Protein AF-0000000084541642 (afdb_homodimer)

pLDDT: mean 77.94, std 23.08, range [24.42, 98.25]

Nearest PDB structures (foldseek):
  2pbe-assembly1_A  TM=6.401E-01  e=8.983E-01  Bacillus subtilis
  6bxj-assembly1_A  TM=5.325E-01  e=8.420E-01  Homo sapiens
  3u6h-assembly1_A  TM=6.469E-01  e=1.609E+00  Homo sapiens
  3b59-assembly1_F  TM=4.258E-01  e=3.982E+00  Novosphingobium aromaticivorans DSM 12444
  6p29-assembly1_B  TM=3.168E-01  e=4.533E+00  Pseudoalteromonas luteoviolacea

Structure (mmCIF, N/CA/C/O backbone):
data_AF-0000000084541642-model_v1
#
loop_
_entity.id
_entity.type
_entity.pdbx_description
1 polymer 'Uncharacterized protein'
#
loop_
_atom_site.group_PDB
_atom_site.id
_atom_site.type_symbol
_atom_site.label_atom_id
_atom_site.label_alt_id
_atom_site.label_comp_id
_atom_site.label_asym_id
_atom_site.label_entity_id
_atom_site.label_seq_id
_atom_site.pdbx_PDB_ins_code
_atom_site.Cartn_x
_atom_site.Cartn_y
_atom_site.Cartn_z
_atom_site.occupancy
_atom_site.B_iso_or_equiv
_atom_site.auth_seq_id
_atom_site.auth_comp_id
_atom_site.auth_asym_id
_atom_site.auth_atom_id
_atom_site.pdbx_PDB_model_num
ATOM 1 N N . MET A 1 1 ? -23.188 12.516 6.199 1 29.16 1 MET A N 1
ATOM 2 C CA . MET A 1 1 ? -22.969 11.484 5.191 1 29.16 1 MET A CA 1
ATOM 3 C C . MET A 1 1 ? -21.797 10.594 5.574 1 29.16 1 MET A C 1
ATOM 5 O O . MET A 1 1 ? -20.797 11.07 6.098 1 29.16 1 MET A O 1
ATOM 9 N N . ASP A 1 2 ? -21.984 9.461 6.07 1 39.03 2 ASP A N 1
ATOM 10 C CA . ASP A 1 2 ? -20.875 8.57 6.398 1 39.03 2 ASP A CA 1
ATOM 11 C C . ASP A 1 2 ? -19.859 8.523 5.262 1 39.03 2 ASP A C 1
ATOM 13 O O . ASP A 1 2 ? -20.016 7.773 4.301 1 39.03 2 ASP A O 1
ATOM 17 N N . ALA A 1 3 ? -19.594 9.609 4.672 1 43.47 3 ALA A N 1
ATOM 18 C CA . ALA A 1 3 ? -18.953 10.016 3.424 1 43.47 3 ALA A CA 1
ATOM 19 C C . ALA A 1 3 ? -17.875 9.023 3.012 1 43.47 3 ALA A C 1
ATOM 21 O O . ALA A 1 3 ? -17.781 8.648 1.841 1 43.47 3 ALA A O 1
ATOM 22 N N . PHE A 1 4 ? -16.688 9.094 3.676 1 48.81 4 PHE A N 1
ATOM 23 C CA . PHE A 1 4 ? -15.43 8.688 3.086 1 48.81 4 PHE A CA 1
ATOM 24 C C . PHE A 1 4 ? -15.305 7.168 3.066 1 48.81 4 PHE A C 1
ATOM 26 O O . PHE A 1 4 ? -14.805 6.566 4.02 1 48.81 4 PHE A O 1
ATOM 33 N N . GLN A 1 5 ? -16.422 6.504 2.85 1 55.22 5 GLN A N 1
ATOM 34 C CA . GLN A 1 5 ? -16.266 5.055 2.834 1 55.22 5 GLN A CA 1
ATOM 35 C C . GLN A 1 5 ? -15.086 4.633 1.969 1 55.22 5 GLN A C 1
ATOM 37 O O . GLN A 1 5 ? -15.031 4.957 0.78 1 55.22 5 GLN A O 1
ATOM 42 N N . LEU A 1 6 ? -13.992 4.637 2.486 1 66.5 6 LEU A N 1
ATOM 43 C CA . LEU A 1 6 ? -12.781 4.172 1.819 1 66.5 6 LEU A CA 1
ATOM 44 C C . LEU A 1 6 ? -12.977 2.775 1.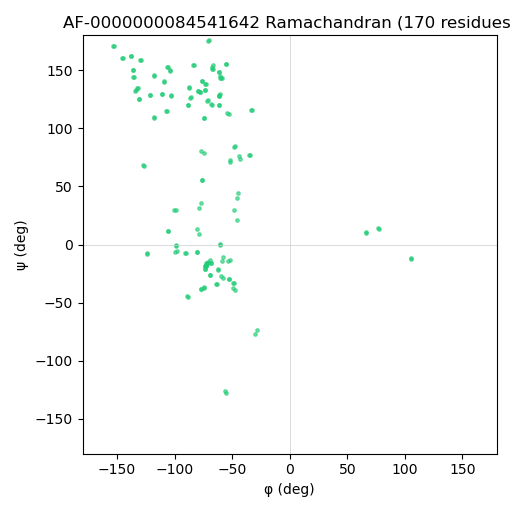24 1 66.5 6 LEU A C 1
ATOM 46 O O . LEU A 1 6 ? -12.773 1.776 1.934 1 66.5 6 LEU A O 1
ATOM 50 N N . THR A 1 7 ? -13.812 2.781 0.156 1 75.88 7 THR A N 1
ATOM 51 C CA . THR A 1 7 ? -14.125 1.524 -0.511 1 75.88 7 THR A CA 1
ATOM 52 C C . THR A 1 7 ? -12.867 0.878 -1.076 1 75.88 7 THR A C 1
ATOM 54 O O . THR A 1 7 ? -12.094 1.527 -1.783 1 75.88 7 THR A O 1
ATOM 57 N N . PRO A 1 8 ? -12.766 -0.414 -0.689 1 83.75 8 PRO A N 1
ATOM 58 C CA . PRO A 1 8 ? -11.648 -1.16 -1.266 1 83.75 8 PRO A CA 1
ATOM 59 C C . PRO A 1 8 ? -11.789 -1.365 -2.773 1 83.75 8 PRO A C 1
ATOM 61 O O . PRO A 1 8 ? -12.906 -1.334 -3.303 1 83.75 8 PRO A O 1
ATOM 64 N N . PRO A 1 9 ? -10.711 -1.469 -3.461 1 86.5 9 PRO A N 1
ATOM 65 C CA . PRO A 1 9 ? -10.805 -1.851 -4.871 1 86.5 9 PRO A CA 1
ATOM 66 C C . PRO A 1 9 ? -11.547 -3.166 -5.078 1 86.5 9 PRO A C 1
ATOM 68 O O . PRO A 1 9 ? -11.531 -4.035 -4.203 1 86.5 9 PRO A O 1
ATOM 71 N N . ASN A 1 10 ? -12.078 -3.328 -6.18 1 84.56 10 ASN A N 1
ATOM 72 C CA . ASN A 1 10 ? -12.898 -4.492 -6.484 1 84.56 10 ASN A CA 1
ATOM 73 C C . ASN A 1 10 ? -12.094 -5.785 -6.414 1 84.56 10 ASN A C 1
ATOM 75 O O . ASN A 1 10 ? -12.617 -6.82 -5.988 1 84.56 10 ASN A O 1
ATOM 79 N N . TRP A 1 11 ? -10.82 -5.824 -6.77 1 86.81 11 TRP A N 1
ATOM 80 C CA . TRP A 1 11 ? -10.008 -7.035 -6.852 1 86.81 11 TRP A CA 1
ATOM 81 C C . TRP A 1 11 ? -9.758 -7.617 -5.465 1 86.81 11 TRP A C 1
ATOM 83 O O . TRP A 1 11 ? -9.32 -8.766 -5.336 1 86.81 11 TRP A O 1
ATOM 93 N N . THR A 1 12 ? -10 -6.797 -4.395 1 91.44 12 THR A N 1
ATOM 94 C CA . THR A 1 12 ? -9.727 -7.281 -3.045 1 91.44 12 THR A CA 1
ATOM 95 C C . THR A 1 12 ? -10.781 -8.297 -2.613 1 91.44 12 THR A C 1
ATOM 97 O O . THR A 1 12 ? -10.555 -9.094 -1.702 1 91.44 12 THR A O 1
ATOM 100 N N . SER A 1 13 ? -11.898 -8.242 -3.254 1 89.25 13 SER A N 1
ATOM 101 C CA . SER A 1 13 ? -13 -9.109 -2.846 1 89.25 13 SER A CA 1
ATOM 102 C C . SER A 1 13 ? -12.695 -10.57 -3.158 1 89.25 13 SER A C 1
ATOM 104 O O . SER A 1 13 ? -13.188 -11.477 -2.477 1 89.25 13 SER A O 1
ATOM 106 N N . ASP A 1 14 ? -11.883 -10.812 -4.117 1 89.06 14 ASP A N 1
ATOM 107 C CA . ASP A 1 14 ? -11.578 -12.18 -4.535 1 89.06 14 ASP A CA 1
ATOM 108 C C . ASP A 1 14 ? -10.188 -12.594 -4.07 1 89.06 14 ASP A C 1
ATOM 110 O O . ASP A 1 14 ? -9.664 -13.633 -4.496 1 89.06 14 ASP A O 1
ATOM 114 N N . ALA A 1 15 ? -9.625 -11.828 -3.232 1 95.81 15 ALA A N 1
ATOM 115 C CA . ALA A 1 15 ? -8.242 -12.094 -2.836 1 95.81 15 ALA A CA 1
ATOM 116 C C . ALA A 1 15 ? -8.164 -13.258 -1.852 1 95.81 15 ALA A C 1
ATOM 118 O O . ALA A 1 15 ? -9.023 -13.398 -0.979 1 95.81 15 ALA A O 1
ATOM 119 N N . VAL A 1 16 ? -7.129 -1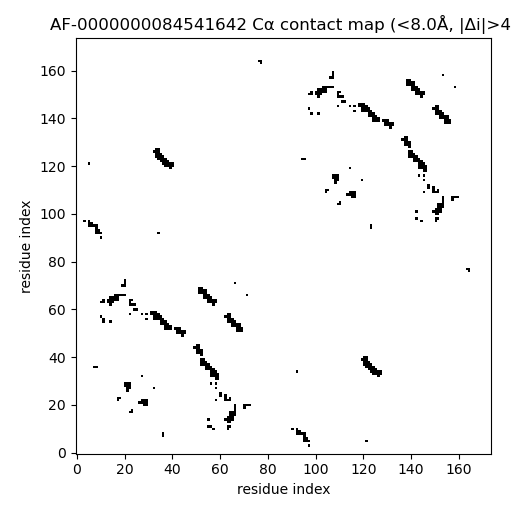4.055 -2.049 1 97.12 16 VAL A N 1
ATOM 120 C CA . VAL A 1 16 ? -6.953 -15.219 -1.188 1 97.12 16 VAL A CA 1
ATOM 121 C C . VAL A 1 16 ? -5.844 -14.945 -0.174 1 97.12 16 VAL A C 1
ATOM 123 O O . VAL A 1 16 ? -4.902 -14.195 -0.458 1 97.12 16 VAL A O 1
ATOM 126 N N . HIS A 1 17 ? -5.957 -15.555 1.004 1 96.5 17 HIS A N 1
ATOM 127 C CA . HIS A 1 17 ? -4.926 -15.43 2.027 1 96.5 17 HIS A CA 1
ATOM 128 C C . HIS A 1 17 ? -3.666 -16.188 1.635 1 96.5 17 HIS A C 1
ATOM 130 O O . HIS A 1 17 ? -3.717 -17.406 1.398 1 96.5 17 HIS A O 1
ATOM 136 N N . ALA A 1 18 ? -2.523 -15.523 1.594 1 97.38 18 ALA A N 1
ATOM 137 C CA . ALA A 1 18 ? -1.239 -16.141 1.271 1 97.38 18 ALA A CA 1
ATOM 138 C C . ALA A 1 18 ? -0.569 -16.703 2.523 1 97.38 18 ALA A C 1
ATOM 140 O O . ALA A 1 18 ? -0.488 -16.016 3.549 1 97.38 18 ALA A O 1
ATOM 141 N N . PHE A 1 19 ? -0.045 -17.906 2.439 1 93.25 19 PHE A N 1
ATOM 142 C CA . PHE A 1 19 ? 0.661 -18.516 3.553 1 93.25 19 PHE A CA 1
ATOM 143 C C . PHE A 1 19 ? 2.062 -17.938 3.699 1 93.25 19 PHE A C 1
ATOM 145 O O . PHE A 1 19 ? 2.559 -17.781 4.816 1 93.25 19 PHE A O 1
ATOM 152 N N . GLU A 1 20 ? 2.656 -17.703 2.568 1 94.69 20 GLU A N 1
ATOM 153 C CA . GLU A 1 20 ? 3.91 -16.953 2.498 1 94.69 20 GLU A CA 1
ATOM 154 C C . GLU A 1 20 ? 3.686 -15.547 1.962 1 94.69 20 GLU A C 1
ATOM 156 O O . GLU A 1 20 ? 2.73 -15.305 1.222 1 94.69 20 GLU A O 1
ATOM 161 N N . PHE A 1 21 ? 4.551 -14.688 2.377 1 95.25 21 PHE A N 1
ATOM 162 C CA . PHE A 1 21 ? 4.367 -13.297 1.992 1 95.25 21 PHE A CA 1
ATOM 163 C C . PHE A 1 21 ? 4.777 -13.07 0.542 1 95.25 21 PHE A C 1
ATOM 165 O O . PHE A 1 21 ? 5.699 -12.305 0.264 1 95.25 21 PHE A O 1
ATOM 172 N N . CYS A 1 22 ? 4.258 -13.742 -0.293 1 97.31 22 CYS A N 1
ATOM 173 C CA . CYS A 1 22 ? 4.426 -13.664 -1.739 1 97.31 22 CYS A CA 1
ATOM 174 C C . CYS A 1 22 ? 3.189 -14.18 -2.463 1 97.31 22 CYS A C 1
ATOM 176 O O . CYS A 1 22 ? 2.275 -14.719 -1.833 1 97.31 22 CYS A O 1
ATOM 178 N N . CYS A 1 23 ? 3.131 -13.992 -3.793 1 98 23 CYS A N 1
ATOM 179 C CA . CYS A 1 23 ? 2 -14.469 -4.582 1 98 23 CYS A CA 1
ATOM 180 C C . CYS A 1 23 ? 1.874 -15.984 -4.496 1 98 23 CYS A C 1
ATOM 182 O O . CYS A 1 23 ? 2.822 -16.703 -4.805 1 98 23 CYS A O 1
ATOM 184 N N . PRO A 1 24 ? 0.734 -16.469 -4.164 1 97.69 24 PRO A N 1
ATOM 185 C CA . PRO A 1 24 ? 0.572 -17.922 -4.012 1 97.69 24 PRO A CA 1
ATOM 186 C C . PRO A 1 24 ? 0.543 -18.656 -5.352 1 97.69 24 PRO A C 1
ATOM 188 O O . PRO A 1 24 ? 0.709 -19.875 -5.395 1 97.69 24 PRO A O 1
ATOM 191 N N . GLN A 1 25 ? 0.297 -17.922 -6.328 1 97.19 25 GLN A N 1
ATOM 192 C CA . GLN A 1 25 ? 0.183 -18.547 -7.641 1 97.19 25 GLN A CA 1
ATOM 193 C C . GLN A 1 25 ? 1.541 -18.625 -8.336 1 97.19 25 GLN A C 1
ATOM 195 O O . GLN A 1 25 ? 1.893 -19.641 -8.914 1 97.19 25 GLN A O 1
ATOM 200 N N . CYS A 1 26 ? 2.336 -17.625 -8.344 1 98.25 26 CYS A N 1
ATOM 201 C CA . CYS A 1 26 ? 3.58 -17.625 -9.102 1 98.25 26 CYS A CA 1
ATOM 202 C C . CYS A 1 26 ? 4.773 -17.344 -8.203 1 98.25 26 CYS A C 1
ATOM 204 O O . CYS A 1 26 ? 5.902 -17.219 -8.68 1 98.25 26 CYS A O 1
ATOM 206 N N . SER A 1 27 ? 4.59 -17 -6.977 1 97.44 27 SER A N 1
ATOM 207 C CA . SER A 1 27 ? 5.609 -16.766 -5.957 1 97.44 27 SER A CA 1
ATOM 208 C C . SER A 1 27 ? 6.297 -15.43 -6.145 1 97.44 27 SER A C 1
ATOM 210 O O . SER A 1 27 ? 7.344 -15.164 -5.547 1 97.44 27 SER A O 1
ATOM 212 N N . ALA A 1 28 ? 5.73 -14.562 -6.973 1 96.94 28 ALA A N 1
ATOM 213 C CA . ALA A 1 28 ? 6.289 -13.219 -7.133 1 96.94 28 ALA A CA 1
ATOM 214 C C . ALA A 1 28 ? 6.266 -12.461 -5.809 1 96.94 28 ALA A C 1
ATOM 216 O O . ALA A 1 28 ? 5.328 -12.602 -5.02 1 96.94 28 ALA A O 1
ATOM 217 N N . SER A 1 29 ? 7.305 -11.555 -5.648 1 95.06 29 SER A N 1
ATOM 218 C CA . SER A 1 29 ? 7.41 -10.75 -4.438 1 95.06 29 SER A CA 1
ATOM 219 C C . SER A 1 29 ? 6.27 -9.742 -4.344 1 95.06 29 SER A C 1
ATOM 221 O O . SER A 1 29 ? 5.75 -9.289 -5.363 1 95.06 29 SER A O 1
ATOM 223 N N . SER A 1 30 ? 5.973 -9.406 -3.096 1 95.5 30 SER A N 1
ATOM 224 C CA . SER A 1 30 ? 4.988 -8.352 -2.871 1 95.5 30 SER A CA 1
ATOM 225 C C . SER A 1 30 ? 5.41 -7.047 -3.539 1 95.5 30 SER A C 1
ATOM 227 O O . SER A 1 30 ? 4.566 -6.238 -3.928 1 95.5 30 SER A O 1
ATOM 229 N N . LEU A 1 31 ? 6.723 -6.844 -3.674 1 90.69 31 LEU A N 1
ATOM 230 C CA . LEU A 1 31 ? 7.266 -5.617 -4.25 1 90.69 31 LEU A CA 1
ATOM 231 C C . LEU A 1 31 ? 6.969 -5.539 -5.742 1 90.69 31 LEU A C 1
ATOM 233 O O . LEU A 1 31 ? 7.055 -4.465 -6.344 1 90.69 31 LEU A O 1
ATOM 237 N N . GLU A 1 32 ? 6.551 -6.637 -6.32 1 93.19 32 GLU A N 1
ATOM 238 C CA . GLU A 1 32 ? 6.289 -6.699 -7.754 1 93.19 32 GLU A CA 1
ATOM 239 C C . GLU A 1 32 ? 4.801 -6.566 -8.047 1 93.19 32 GLU A C 1
ATOM 241 O O . GLU A 1 32 ? 4.395 -6.512 -9.211 1 93.19 32 GLU A O 1
ATOM 246 N N . ALA A 1 33 ? 4.074 -6.555 -7.094 1 94.94 33 ALA A N 1
ATOM 247 C CA . ALA A 1 33 ? 2.629 -6.484 -7.309 1 94.94 33 ALA A CA 1
ATOM 248 C C . ALA A 1 33 ? 2.252 -5.23 -8.094 1 94.94 33 ALA A C 1
ATOM 250 O O . ALA A 1 33 ? 2.805 -4.152 -7.855 1 94.94 33 ALA A O 1
ATOM 251 N N . GLN A 1 34 ? 1.268 -5.406 -8.938 1 93.06 34 GLN A N 1
ATOM 252 C CA . GLN A 1 34 ? 0.814 -4.305 -9.781 1 93.06 34 GLN A CA 1
ATOM 253 C C . GLN A 1 34 ? 0.009 -3.291 -8.969 1 93.06 34 GLN A C 1
ATOM 255 O O . GLN A 1 34 ? 0.098 -2.084 -9.211 1 93.06 34 GLN A O 1
ATOM 260 N N . GLN A 1 35 ? -0.747 -3.777 -8.047 1 93.81 35 GLN A N 1
ATOM 261 C CA . GLN A 1 35 ? -1.516 -2.922 -7.148 1 93.81 35 GLN A CA 1
ATOM 262 C C . GLN A 1 35 ? -1.418 -3.41 -5.707 1 93.81 35 GLN A C 1
ATOM 264 O O . GLN A 1 35 ? -1.316 -4.613 -5.457 1 93.81 35 GLN A O 1
ATOM 269 N N . VAL A 1 36 ? -1.404 -2.422 -4.891 1 95.19 36 VAL A N 1
ATOM 270 C CA . VAL A 1 36 ? -1.388 -2.703 -3.459 1 95.19 36 VAL A CA 1
ATOM 271 C C . VAL A 1 36 ? -2.439 -1.851 -2.752 1 95.19 36 VAL A C 1
ATOM 273 O O . VAL A 1 36 ? -2.58 -0.66 -3.043 1 95.19 36 VAL A O 1
ATOM 276 N N . TRP A 1 37 ? -3.188 -2.477 -1.859 1 94.12 37 TRP A N 1
ATOM 277 C CA . TRP A 1 37 ? -4.137 -1.765 -1.009 1 94.12 37 TRP A CA 1
ATOM 278 C C . TRP A 1 37 ? -3.967 -2.168 0.452 1 94.12 37 TRP A C 1
ATOM 280 O O . TRP A 1 37 ? -3.965 -3.357 0.778 1 94.12 37 TRP A O 1
ATOM 290 N N . ILE A 1 38 ? -3.777 -1.165 1.256 1 93.38 38 ILE A N 1
ATOM 291 C CA . ILE A 1 38 ? -3.605 -1.376 2.689 1 93.38 38 ILE A CA 1
ATOM 292 C C . ILE A 1 38 ? -4.676 -0.603 3.457 1 93.38 38 ILE A C 1
ATOM 294 O O . ILE A 1 38 ? -4.859 0.597 3.238 1 93.38 38 ILE A O 1
ATOM 298 N N . ASN A 1 39 ? -5.375 -1.271 4.359 1 89.25 39 ASN A N 1
ATOM 299 C CA . ASN A 1 39 ? -6.371 -0.655 5.23 1 89.25 39 ASN A CA 1
ATOM 300 C C . ASN A 1 39 ? -5.988 -0.782 6.699 1 89.25 39 ASN A C 1
ATOM 302 O O . ASN A 1 39 ? -6.176 -1.839 7.309 1 89.25 39 ASN A O 1
ATOM 306 N N . ARG A 1 40 ? -5.633 0.284 7.266 1 89.69 40 ARG A N 1
ATOM 307 C CA . ARG A 1 40 ? -5.133 0.258 8.633 1 89.69 40 ARG A CA 1
ATOM 308 C C . ARG A 1 40 ? -6.23 0.647 9.625 1 89.69 40 ARG A C 1
ATOM 310 O O . ARG A 1 40 ? -6 0.665 10.836 1 89.69 40 ARG A O 1
ATOM 317 N N . ARG A 1 41 ? -7.398 0.965 9.211 1 79.88 41 ARG A N 1
ATOM 318 C CA . ARG A 1 41 ? -8.5 1.395 10.062 1 79.88 41 ARG A CA 1
ATOM 319 C C . ARG A 1 41 ? -9.055 0.226 10.867 1 79.88 41 ARG A C 1
ATOM 321 O O . ARG A 1 41 ? -9.734 0.428 11.883 1 79.88 41 ARG A O 1
ATOM 328 N N . SER A 1 42 ? -8.797 -0.947 10.539 1 70.56 42 SER A N 1
ATOM 329 C CA . SER A 1 42 ? -9.344 -2.082 11.273 1 70.56 42 SER A CA 1
ATOM 330 C C . SER A 1 42 ? -8.242 -3.039 11.719 1 70.56 42 SER A C 1
ATOM 332 O O . SER A 1 42 ? -8.172 -4.172 11.234 1 70.56 42 SER A O 1
ATOM 334 N N . PRO A 1 43 ? -7.484 -2.527 12.602 1 69.12 43 PRO A N 1
ATOM 335 C CA . PRO A 1 43 ? -6.41 -3.416 13.047 1 69.12 43 PRO A CA 1
ATOM 336 C C . PRO A 1 43 ? -6.91 -4.539 13.953 1 69.12 43 PRO A C 1
ATOM 338 O O . PRO A 1 43 ? -7.926 -4.379 14.641 1 69.12 43 PRO A O 1
ATOM 341 N N . VAL A 1 44 ? -6.5 -5.676 13.68 1 73 44 VAL A N 1
ATOM 342 C CA . VAL A 1 44 ? -6.703 -6.797 14.594 1 73 44 VAL A CA 1
ATOM 343 C C . VAL A 1 44 ? -5.547 -6.863 15.586 1 73 44 VAL A C 1
ATOM 345 O O . VAL A 1 44 ? -4.402 -6.562 15.242 1 73 44 VAL A O 1
ATOM 348 N N . TYR A 1 45 ? -5.949 -6.746 16.797 1 69.75 45 TYR A N 1
ATOM 349 C CA . TYR A 1 45 ? -4.938 -6.824 17.844 1 69.75 45 TYR A CA 1
ATOM 350 C C . TYR A 1 45 ? -4.477 -8.266 18.047 1 69.75 45 TYR A C 1
ATOM 352 O O . TYR A 1 45 ? -5.301 -9.172 18.156 1 69.75 45 TYR A O 1
ATOM 360 N N . GLY A 1 46 ? -3.178 -8.445 17.578 1 63.28 46 GLY A N 1
ATOM 361 C CA . GLY A 1 46 ? -2.631 -9.766 17.875 1 63.28 46 GLY A CA 1
ATOM 362 C C . GLY A 1 46 ? -2.336 -9.969 19.344 1 63.28 46 GLY A C 1
ATOM 363 O O . GLY A 1 46 ? -2.686 -9.125 20.172 1 63.28 46 GLY A O 1
ATOM 364 N N . ASP A 1 47 ? -1.92 -11.234 19.609 1 61.69 47 ASP A N 1
ATOM 365 C CA . ASP A 1 47 ? -1.656 -11.703 20.969 1 61.69 47 ASP A CA 1
ATOM 366 C C . ASP A 1 47 ? -0.759 -10.727 21.719 1 61.69 47 ASP A C 1
ATOM 368 O O . ASP A 1 47 ? -0.935 -10.508 22.922 1 61.69 47 ASP A O 1
ATOM 372 N N . ASN A 1 48 ? 0.201 -10.156 21.016 1 60.56 48 ASN A N 1
ATOM 373 C CA . ASN A 1 48 ? 1.146 -9.305 21.734 1 60.56 48 ASN A CA 1
ATOM 374 C C . ASN A 1 48 ? 0.803 -7.828 21.562 1 60.56 48 ASN A C 1
ATOM 376 O O . ASN A 1 48 ? 1.688 -6.973 21.625 1 60.56 48 ASN A O 1
ATOM 380 N N . ASN A 1 49 ? -0.38 -7.539 21.391 1 60.88 49 ASN A N 1
ATOM 381 C CA . ASN A 1 49 ? -0.882 -6.172 21.344 1 60.88 49 ASN A CA 1
ATOM 382 C C . ASN A 1 49 ? -0.359 -5.422 20.125 1 60.88 49 ASN A C 1
ATOM 384 O O . ASN A 1 49 ? -0.208 -4.199 20.156 1 60.88 49 ASN A O 1
ATOM 388 N N . ARG A 1 50 ? 0.222 -6.246 19.297 1 72.31 50 ARG A N 1
ATOM 389 C CA . ARG A 1 50 ? 0.661 -5.555 18.094 1 72.31 50 ARG A CA 1
ATOM 390 C C . ARG A 1 50 ? -0.457 -5.5 17.062 1 72.31 50 ARG A C 1
ATOM 392 O O . ARG A 1 50 ? -1.177 -6.48 16.859 1 72.31 50 ARG A O 1
ATOM 399 N N . ARG A 1 51 ? -0.711 -4.305 16.641 1 83.5 51 ARG A N 1
ATOM 400 C CA . ARG A 1 51 ? -1.757 -4.066 15.648 1 83.5 51 ARG A CA 1
ATOM 401 C C . ARG A 1 51 ? -1.377 -4.656 14.297 1 83.5 51 ARG A C 1
ATOM 403 O O . ARG A 1 51 ? -0.22 -4.574 13.875 1 83.5 51 ARG A O 1
ATOM 410 N N . LYS A 1 52 ? -2.201 -5.555 13.836 1 87.62 52 LYS A N 1
ATOM 411 C CA . LYS A 1 52 ? -1.977 -6.059 12.484 1 87.62 52 LYS A CA 1
ATOM 412 C C . LYS A 1 52 ? -3.152 -5.73 11.57 1 87.62 52 LYS A C 1
ATOM 414 O O . LYS A 1 52 ? -4.281 -5.551 12.039 1 87.62 52 LYS A O 1
ATOM 419 N N . TRP A 1 53 ? -2.795 -5.469 10.32 1 91.25 53 TRP A N 1
ATOM 420 C CA . TRP A 1 53 ? -3.799 -5.168 9.305 1 91.25 53 TRP A CA 1
ATOM 421 C C . TRP A 1 53 ? -3.598 -6.035 8.062 1 91.25 53 TRP A C 1
ATOM 423 O O . TRP A 1 53 ? -2.553 -6.672 7.91 1 91.25 53 TRP A O 1
ATOM 433 N N . GLN A 1 54 ? -4.664 -6.152 7.305 1 91.06 54 GLN A N 1
ATOM 434 C CA . GLN A 1 54 ? -4.562 -6.879 6.043 1 91.06 54 GLN A CA 1
ATOM 435 C C . GLN A 1 54 ? -3.949 -6.004 4.953 1 91.06 54 GLN A C 1
ATOM 437 O O . GLN A 1 54 ? -4.324 -4.84 4.801 1 91.06 54 GLN A O 1
ATOM 442 N N . GLU A 1 55 ? -3.023 -6.566 4.309 1 94.69 55 GLU A N 1
ATOM 443 C CA . GLU A 1 55 ? -2.447 -5.961 3.113 1 94.69 55 GLU A CA 1
ATOM 444 C C . GLU A 1 55 ? -2.814 -6.754 1.861 1 94.69 55 GLU A C 1
ATOM 446 O O . GLU A 1 55 ? -2.572 -7.961 1.793 1 94.69 55 GLU A O 1
ATOM 451 N N . PHE A 1 56 ? -3.314 -6.039 0.868 1 95.81 56 PHE A N 1
ATOM 452 C CA . PHE A 1 56 ? -3.783 -6.699 -0.345 1 95.81 56 PHE A CA 1
ATOM 453 C C . PHE A 1 56 ? -2.846 -6.41 -1.513 1 95.81 56 PHE A C 1
ATOM 455 O O . PHE A 1 56 ? -2.398 -5.277 -1.692 1 95.81 56 PHE A O 1
ATOM 462 N N . TYR A 1 57 ? -2.639 -7.441 -2.293 1 96.19 57 TYR A N 1
ATOM 463 C CA . TYR A 1 57 ? -1.738 -7.363 -3.439 1 96.19 57 TYR A CA 1
ATOM 464 C C . TYR A 1 57 ? -2.371 -7.992 -4.672 1 96.19 57 TYR A C 1
ATOM 466 O O . TYR A 1 57 ? -2.945 -9.078 -4.598 1 96.19 57 TYR A O 1
ATOM 474 N N . HIS A 1 58 ? -2.295 -7.254 -5.777 1 96.19 58 HIS A N 1
ATOM 475 C CA . HIS A 1 58 ? -2.664 -7.789 -7.082 1 96.19 58 HIS A CA 1
ATOM 476 C C . HIS A 1 58 ? -1.431 -8.062 -7.934 1 96.19 58 HIS A C 1
ATOM 478 O O . HIS A 1 58 ? -0.762 -7.125 -8.383 1 96.19 58 HIS A O 1
ATOM 484 N N . CYS A 1 59 ? -1.277 -9.281 -8.172 1 96.06 59 CYS A N 1
ATOM 485 C CA . CYS A 1 59 ? -0.075 -9.719 -8.867 1 96.06 59 CYS A CA 1
ATOM 486 C C . CYS A 1 59 ? -0.242 -9.586 -10.375 1 96.06 59 CYS A C 1
ATOM 488 O O . CYS A 1 59 ? -1.365 -9.602 -10.891 1 96.06 59 CYS A O 1
ATOM 490 N N . GLN A 1 60 ? 0.905 -9.438 -11.078 1 93.75 60 GLN A N 1
ATOM 491 C CA . GLN A 1 60 ? 0.908 -9.344 -12.539 1 93.75 60 GLN A CA 1
ATOM 492 C C . GLN A 1 60 ? 0.362 -10.617 -13.172 1 93.75 60 GLN A C 1
ATOM 494 O O . GLN A 1 60 ? -0.088 -10.602 -14.32 1 93.75 60 GLN A O 1
ATOM 499 N N . CYS A 1 61 ? 0.373 -11.727 -12.438 1 96.12 61 CYS A N 1
ATOM 500 C CA . CYS A 1 61 ? -0.11 -12.992 -12.992 1 9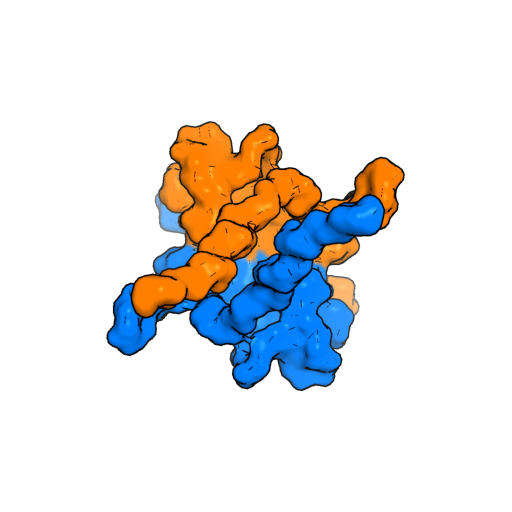6.12 61 CYS A CA 1
ATOM 501 C C . CYS A 1 61 ? -1.631 -13.07 -12.93 1 96.12 61 CYS A C 1
ATOM 503 O O . CYS A 1 61 ? -2.232 -14.008 -13.453 1 96.12 61 CYS A O 1
ATOM 505 N N . GLY A 1 62 ? -2.168 -12.023 -12.25 1 93.69 62 GLY A N 1
ATOM 506 C CA . GLY A 1 62 ? -3.619 -11.977 -12.172 1 93.69 62 GLY A CA 1
ATOM 507 C C . GLY A 1 62 ? -4.156 -12.367 -10.805 1 93.69 62 GLY A C 1
ATOM 508 O O . GLY A 1 62 ? -5.32 -12.117 -10.492 1 93.69 62 GLY A O 1
ATOM 509 N N . CYS A 1 63 ? -3.338 -12.906 -10.008 1 96.12 63 CYS A N 1
ATOM 510 C CA . CYS A 1 63 ? -3.74 -13.383 -8.695 1 96.12 63 CYS A CA 1
ATOM 511 C C . CYS A 1 63 ? -3.881 -12.219 -7.715 1 96.12 63 CYS A C 1
ATOM 513 O O . CYS A 1 63 ? -3 -11.359 -7.629 1 96.12 63 CYS A O 1
ATOM 515 N N . ALA A 1 64 ? -4.945 -12.18 -7.023 1 96.94 64 ALA A N 1
ATOM 516 C CA . ALA A 1 64 ? -5.137 -11.273 -5.898 1 96.94 64 ALA A CA 1
ATOM 517 C C . ALA A 1 64 ? -4.984 -12 -4.566 1 96.94 64 ALA A C 1
ATOM 519 O O . ALA A 1 64 ? -5.605 -13.039 -4.352 1 96.94 64 ALA A O 1
ATOM 520 N N . TRP A 1 65 ? -4.105 -11.422 -3.678 1 97.5 65 TRP A N 1
ATOM 521 C CA . TRP A 1 65 ? -3.875 -12.109 -2.412 1 97.5 65 TRP A CA 1
ATOM 522 C C . TRP A 1 65 ? -3.658 -11.109 -1.28 1 97.5 65 TRP A C 1
ATOM 524 O O . TRP A 1 65 ? -3.436 -9.922 -1.527 1 97.5 65 TRP A O 1
ATOM 534 N N . TRP A 1 66 ? -3.844 -11.586 -0.07 1 96.25 66 TRP A N 1
ATOM 535 C CA . TRP A 1 66 ? -3.6 -10.734 1.092 1 96.25 66 TRP A CA 1
ATOM 536 C C . TRP A 1 66 ? -2.844 -11.5 2.174 1 96.25 66 TRP A C 1
ATOM 538 O O . TRP A 1 66 ? -2.809 -12.734 2.166 1 96.25 66 TRP A O 1
ATOM 548 N N . ALA A 1 67 ? -2.068 -10.75 2.934 1 95.5 67 ALA A N 1
ATOM 549 C CA . ALA A 1 67 ? -1.37 -11.25 4.113 1 95.5 67 ALA A CA 1
ATOM 550 C C . ALA A 1 67 ? -1.45 -10.258 5.266 1 95.5 67 ALA A C 1
ATOM 552 O O . ALA A 1 67 ? -1.826 -9.094 5.066 1 95.5 67 ALA A O 1
ATOM 553 N N . TRP A 1 68 ? -1.181 -10.812 6.41 1 92.62 68 TRP A N 1
ATOM 554 C CA . TRP A 1 68 ? -1.12 -9.93 7.57 1 92.62 68 TRP A CA 1
ATOM 555 C C . TRP A 1 68 ? 0.151 -9.086 7.547 1 92.62 68 TRP A C 1
ATOM 557 O O . TRP A 1 68 ? 1.228 -9.586 7.211 1 92.62 68 TRP A O 1
ATOM 567 N N . SER A 1 69 ? 0.042 -7.758 7.902 1 90.88 69 SER A N 1
ATOM 568 C CA . SER A 1 69 ? 1.197 -6.867 7.973 1 90.88 69 SER A CA 1
ATOM 569 C C . SER A 1 69 ? 2.299 -7.461 8.844 1 90.88 69 SER A C 1
ATOM 571 O O . SER A 1 69 ? 3.484 -7.219 8.609 1 90.88 69 SER A O 1
ATOM 573 N N . SER A 1 70 ? 2.018 -8.242 9.828 1 88.31 70 SER A N 1
ATOM 574 C CA . SER A 1 70 ? 2.963 -8.852 10.758 1 88.31 70 SER A CA 1
ATOM 575 C C . SER A 1 70 ? 3.762 -9.961 10.094 1 88.31 70 SER A C 1
ATOM 577 O O . SER A 1 70 ? 4.797 -10.391 10.609 1 88.31 70 SER A O 1
ATOM 579 N N . ASP A 1 71 ? 3.297 -10.469 9 1 88.75 71 ASP A N 1
ATOM 580 C CA . ASP A 1 71 ? 3.939 -11.594 8.328 1 88.75 71 ASP A CA 1
ATOM 581 C C . ASP A 1 71 ? 4.977 -11.102 7.312 1 88.75 71 ASP A C 1
ATOM 583 O O . ASP A 1 71 ? 5.688 -11.906 6.711 1 88.75 71 ASP A O 1
ATOM 587 N N . ARG A 1 72 ? 5.004 -9.734 7.113 1 87.31 72 ARG A N 1
ATOM 588 C CA . ARG A 1 72 ? 5.988 -9.195 6.184 1 87.31 72 ARG A CA 1
ATOM 589 C C . ARG A 1 72 ? 7.41 -9.492 6.656 1 87.31 72 ARG A C 1
ATOM 591 O O . ARG A 1 72 ? 7.766 -9.18 7.797 1 87.31 72 ARG A O 1
ATOM 598 N N . PRO A 1 73 ? 8.172 -10.227 5.82 1 84.12 73 PRO A N 1
ATOM 599 C CA . PRO A 1 73 ? 9.555 -10.461 6.219 1 84.12 73 PRO A CA 1
ATOM 600 C C . PRO A 1 73 ? 10.359 -9.164 6.367 1 84.12 73 PRO A C 1
ATOM 602 O O . PRO A 1 73 ? 10.039 -8.164 5.734 1 84.12 73 PR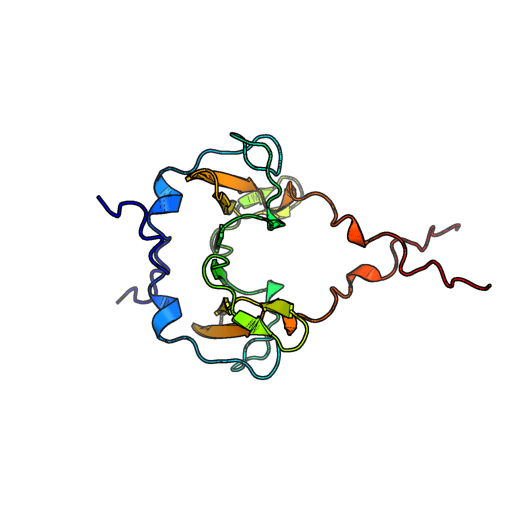O A O 1
ATOM 605 N N . PRO A 1 74 ? 11.297 -9.148 7.363 1 71.94 74 PRO A N 1
ATOM 606 C CA . PRO A 1 74 ? 12.141 -7.957 7.5 1 71.94 74 PRO A CA 1
ATOM 607 C C . PRO A 1 74 ? 12.859 -7.594 6.207 1 71.94 74 PRO A C 1
ATOM 609 O O . PRO A 1 74 ? 13.203 -8.477 5.414 1 71.94 74 PRO A O 1
ATOM 612 N N . SER A 1 75 ? 12.523 -6.449 5.586 1 58.75 75 SER A N 1
ATOM 613 C CA . SER A 1 75 ? 13.164 -6.035 4.34 1 58.75 75 SER A CA 1
ATOM 614 C C . SER A 1 75 ? 14.625 -6.473 4.293 1 58.75 75 SER A C 1
ATOM 616 O O . SER A 1 75 ? 15.352 -6.316 5.277 1 58.75 75 SER A O 1
ATOM 618 N N . PRO A 1 76 ? 14.945 -7.359 3.34 1 46.41 76 PRO A N 1
ATOM 619 C CA . PRO A 1 76 ? 16.359 -7.699 3.229 1 46.41 76 PRO A CA 1
ATOM 620 C C . PRO A 1 76 ? 17.266 -6.465 3.172 1 46.41 76 PRO A C 1
ATOM 622 O O . PRO A 1 76 ? 18.484 -6.582 3.312 1 46.41 76 PRO A O 1
ATOM 625 N N . PHE A 1 77 ? 16.781 -5.496 2.619 1 41.38 77 PHE A N 1
ATOM 626 C CA . PHE A 1 77 ? 17.688 -4.367 2.455 1 41.38 77 PHE A CA 1
ATOM 627 C C . PHE A 1 77 ? 18.172 -3.85 3.807 1 41.38 77 PHE A C 1
ATOM 629 O O . PHE A 1 77 ? 18.859 -2.836 3.883 1 41.38 77 PHE A O 1
ATOM 636 N N . LYS A 1 78 ? 17.797 -4.383 4.887 1 41.16 78 LYS A N 1
ATOM 637 C CA . LYS A 1 78 ? 18.703 -4.074 5.98 1 41.16 78 LYS A CA 1
ATOM 638 C C . LYS A 1 78 ? 20.141 -4.406 5.602 1 41.16 78 LYS A C 1
ATOM 640 O O . LYS A 1 78 ? 21.047 -4.363 6.445 1 41.16 78 LYS A O 1
ATOM 645 N N . ALA A 1 79 ? 20.469 -5.129 4.539 1 35.84 79 ALA A N 1
ATOM 646 C CA . ALA A 1 79 ? 21.875 -5.52 4.387 1 35.84 79 ALA A CA 1
ATOM 647 C C . ALA A 1 79 ? 22.781 -4.297 4.398 1 35.84 79 ALA A C 1
ATOM 649 O O . ALA A 1 79 ? 23.562 -4.105 5.336 1 35.84 79 ALA A O 1
ATOM 650 N N . ASN A 1 80 ? 23.734 -4.145 3.211 1 32.03 80 ASN A N 1
ATOM 651 C CA . ASN A 1 80 ? 25.094 -3.635 3.1 1 32.03 80 ASN A CA 1
ATOM 652 C C . ASN A 1 80 ? 25.125 -2.109 3.082 1 32.03 80 ASN A C 1
ATOM 654 O O . ASN A 1 80 ? 25.438 -1.501 2.055 1 32.03 80 ASN A O 1
ATOM 658 N N . ILE A 1 81 ? 24.156 -1.425 3.311 1 32.62 81 ILE A N 1
ATOM 659 C CA . ILE A 1 81 ? 24.703 -0.08 3.162 1 32.62 81 ILE A CA 1
ATOM 660 C C . ILE A 1 81 ? 25.875 0.113 4.121 1 32.62 81 ILE A C 1
ATOM 662 O O . ILE A 1 81 ? 26.469 1.189 4.172 1 32.62 81 ILE A O 1
ATOM 666 N N . ASP A 1 82 ? 26.047 -0.759 4.977 1 32.69 82 ASP A N 1
ATOM 667 C CA . ASP A 1 82 ? 27.25 -0.494 5.766 1 32.69 82 ASP A CA 1
ATOM 668 C C . ASP A 1 82 ? 28.516 -0.759 4.945 1 32.69 82 ASP A C 1
ATOM 670 O O . ASP A 1 82 ? 29.625 -0.75 5.484 1 32.69 82 ASP A O 1
ATOM 674 N N . SER A 1 83 ? 28.5 -1.487 3.844 1 32.53 83 SER A N 1
ATOM 675 C CA . SER A 1 83 ? 29.891 -1.68 3.477 1 32.53 83 SER A CA 1
ATOM 676 C C . SER A 1 83 ? 30.469 -0.43 2.82 1 32.53 83 SER A C 1
ATOM 678 O O . SER A 1 83 ? 30 -0.009 1.76 1 32.53 83 SER A O 1
ATOM 680 N N . PRO A 1 84 ? 30.906 0.646 3.531 1 30.97 84 PRO A N 1
ATOM 681 C CA . PRO A 1 84 ? 31.922 1.514 2.93 1 30.97 84 PRO A CA 1
ATOM 682 C C . PRO A 1 84 ? 32.906 0.744 2.064 1 30.97 84 PRO A C 1
ATOM 684 O O . PRO A 1 84 ? 33.469 -0.279 2.496 1 30.97 84 PRO A O 1
ATOM 687 N N . THR A 1 85 ? 32.625 0.328 0.896 1 25.98 85 THR A N 1
ATOM 688 C CA . THR A 1 85 ? 33.812 -0.088 0.159 1 25.98 85 THR A CA 1
ATOM 689 C C . THR A 1 85 ? 34.938 0.926 0.336 1 25.98 85 THR A C 1
ATOM 691 O O . THR A 1 85 ? 34.844 2.07 -0.11 1 25.98 85 THR A O 1
ATOM 694 N N . ASP A 1 86 ? 35.594 0.894 1.524 1 25.83 86 ASP A N 1
ATOM 695 C CA . ASP A 1 86 ? 36.969 1.301 1.708 1 25.83 86 ASP A CA 1
ATOM 696 C C . ASP A 1 86 ? 37.875 0.725 0.61 1 25.83 86 ASP A C 1
ATOM 698 O O . ASP A 1 86 ? 39.094 0.966 0.595 1 25.83 86 ASP A O 1
ATOM 702 N N . SER A 1 87 ? 37.469 0.305 -0.574 1 24.42 87 SER A N 1
ATOM 703 C CA . SER A 1 87 ? 38.688 0.308 -1.403 1 24.42 87 SER A CA 1
ATOM 704 C C . SER A 1 87 ? 39.062 1.725 -1.822 1 24.42 87 SER A C 1
ATOM 706 O O . SER A 1 87 ? 38.188 2.549 -2.105 1 24.42 87 SER A O 1
ATOM 708 N N . MET B 1 1 ? -13.977 -8.672 -21.859 1 28.88 1 MET B N 1
ATOM 709 C CA . MET B 1 1 ? -14.289 -7.617 -20.906 1 28.88 1 MET B CA 1
ATOM 710 C C . MET B 1 1 ? -13.008 -7.039 -20.297 1 28.88 1 MET B C 1
ATOM 712 O O . MET B 1 1 ? -12.07 -7.781 -20 1 28.88 1 MET B O 1
ATOM 716 N N . ASP B 1 2 ? -12.539 -5.953 -20.688 1 38.88 2 ASP B N 1
ATOM 717 C CA . ASP B 1 2 ? -11.344 -5.395 -20.078 1 38.88 2 ASP B CA 1
ATOM 718 C C . ASP B 1 2 ? -11.406 -5.492 -18.547 1 38.88 2 ASP B C 1
ATOM 720 O O . ASP B 1 2 ? -12.055 -4.668 -17.906 1 38.88 2 ASP B O 1
ATOM 724 N N . ALA B 1 3 ? -11.805 -6.582 -18.094 1 43.75 3 ALA B N 1
ATOM 725 C CA . ALA B 1 3 ? -12.273 -7.059 -16.797 1 43.75 3 ALA B CA 1
ATOM 726 C C . ALA B 1 3 ? -11.648 -6.258 -15.656 1 43.75 3 ALA B C 1
ATOM 728 O O . ALA B 1 3 ? -12.328 -5.898 -14.688 1 43.75 3 ALA B O 1
ATOM 729 N N . PHE B 1 4 ? -10.32 -6.496 -15.375 1 48.75 4 PHE B N 1
ATOM 730 C CA . PHE B 1 4 ? -9.727 -6.281 -14.062 1 48.75 4 PHE B CA 1
ATOM 731 C C . PHE B 1 4 ? -9.445 -4.801 -13.82 1 48.75 4 PHE B C 1
ATOM 733 O O . PHE B 1 4 ? -8.344 -4.324 -14.086 1 48.75 4 PHE B O 1
ATOM 740 N N . GLN B 1 5 ? -10.266 -3.994 -14.406 1 55 5 GLN B N 1
ATOM 741 C CA . GLN B 1 5 ? -9.961 -2.586 -14.18 1 55 5 GLN B CA 1
ATOM 742 C C . GLN B 1 5 ? -9.719 -2.311 -12.695 1 55 5 GLN B C 1
ATOM 744 O O . GLN B 1 5 ? -10.586 -2.566 -11.859 1 55 5 GLN B O 1
ATOM 749 N N . LEU B 1 6 ? -8.602 -2.52 -12.25 1 66.38 6 LEU B N 1
ATOM 750 C CA . LEU B 1 6 ? -8.195 -2.225 -10.883 1 66.38 6 LEU B CA 1
ATOM 751 C C . LEU B 1 6 ? -8.531 -0.784 -10.516 1 66.38 6 LEU B C 1
ATOM 753 O O . LEU B 1 6 ? -7.75 0.131 -10.789 1 66.38 6 LEU B O 1
ATOM 757 N N . THR B 1 7 ? -9.859 -0.598 -10.328 1 75.94 7 THR B N 1
ATOM 758 C CA . THR B 1 7 ? -10.367 0.726 -9.992 1 75.94 7 THR B CA 1
ATOM 759 C C . THR B 1 7 ? -9.766 1.215 -8.68 1 75.94 7 THR B C 1
ATOM 761 O O . THR B 1 7 ? -9.789 0.499 -7.672 1 75.94 7 THR B O 1
ATOM 764 N N . PRO B 1 8 ? -9.25 2.457 -8.805 1 83.62 8 PRO B N 1
ATOM 765 C CA . PRO B 1 8 ? -8.75 3.066 -7.574 1 83.62 8 PRO B CA 1
ATOM 766 C C . PRO B 1 8 ? -9.859 3.375 -6.574 1 83.62 8 PRO B C 1
ATOM 768 O O . PRO B 1 8 ? -11.016 3.535 -6.961 1 83.62 8 PRO B O 1
ATOM 771 N N . PRO B 1 9 ? -9.555 3.365 -5.32 1 86.5 9 PRO B N 1
ATOM 772 C CA . PRO B 1 9 ? -10.539 3.842 -4.348 1 86.5 9 PRO B CA 1
ATOM 773 C C . PRO B 1 9 ? -11.016 5.262 -4.637 1 86.5 9 PRO B C 1
ATOM 775 O O . PRO B 1 9 ? -10.273 6.062 -5.211 1 86.5 9 PRO B O 1
ATOM 778 N N . ASN B 1 10 ? -12.117 5.555 -4.191 1 84.31 10 ASN B N 1
ATOM 779 C CA . ASN B 1 10 ? -12.742 6.844 -4.473 1 84.31 10 ASN B CA 1
ATOM 780 C C . ASN B 1 10 ? -11.93 7.996 -3.891 1 84.31 10 ASN B C 1
ATOM 782 O O . ASN B 1 10 ? -11.852 9.07 -4.488 1 84.31 10 ASN B O 1
ATOM 786 N N . TRP B 1 11 ? -11.258 7.867 -2.74 1 86.81 11 TRP B N 1
ATOM 787 C CA . TRP B 1 11 ? -10.562 8.953 -2.049 1 86.81 11 TRP B CA 1
ATOM 788 C C . TRP B 1 11 ? -9.344 9.406 -2.842 1 86.81 11 TRP B C 1
ATOM 790 O O . TRP B 1 11 ? -8.781 10.477 -2.566 1 86.81 11 TRP B O 1
ATOM 800 N N . THR B 1 12 ? -8.898 8.578 -3.824 1 91.44 12 THR B N 1
ATOM 801 C CA . THR B 1 12 ? -7.707 8.938 -4.582 1 91.44 12 THR B CA 1
ATOM 802 C C . THR B 1 12 ? -8.008 10.078 -5.555 1 91.44 12 THR B C 1
ATOM 804 O O . THR B 1 12 ? -7.102 10.773 -6 1 91.44 12 THR B O 1
ATOM 807 N N . SER B 1 13 ? -9.242 10.242 -5.867 1 89.25 13 SER B N 1
ATOM 808 C CA . SER B 1 13 ? -9.617 11.242 -6.863 1 89.25 13 SER B CA 1
ATOM 809 C C . SER B 1 13 ? -9.391 12.656 -6.34 1 89.25 13 SER B C 1
ATOM 811 O O . SER B 1 13 ? -9.133 13.578 -7.113 1 89.25 13 SER B O 1
ATOM 813 N N . ASP B 1 14 ? -9.438 12.812 -5.062 1 89.25 14 ASP B N 1
ATOM 814 C CA . ASP B 1 14 ? -9.305 14.141 -4.469 1 89.25 14 ASP B CA 1
ATOM 815 C C . ASP B 1 14 ? -7.93 14.312 -3.82 1 89.25 14 ASP B C 1
ATOM 817 O O . ASP B 1 14 ? -7.699 15.281 -3.094 1 89.25 14 ASP B O 1
ATOM 821 N N . ALA B 1 15 ? -7.074 13.414 -4.09 1 95.88 15 ALA B N 1
ATOM 822 C CA . ALA B 1 15 ? -5.781 13.438 -3.412 1 95.88 15 ALA B CA 1
ATOM 823 C C . ALA B 1 15 ? -4.875 14.516 -3.998 1 95.88 15 ALA B C 1
ATOM 825 O O . ALA B 1 15 ? -4.867 14.734 -5.211 1 95.88 15 ALA B O 1
ATOM 826 N N . VAL B 1 16 ? -4.16 15.164 -3.092 1 97.12 16 VAL B N 1
ATOM 827 C CA . VAL B 1 16 ? -3.268 16.234 -3.521 1 97.12 16 VAL B CA 1
ATOM 828 C C . VAL B 1 16 ? -1.822 15.742 -3.506 1 97.12 16 VAL B C 1
ATOM 830 O O . VAL B 1 16 ? -1.462 14.875 -2.701 1 97.12 16 VAL B O 1
ATOM 833 N N . HIS B 1 17 ? -0.996 16.297 -4.398 1 96.44 17 HIS B N 1
ATOM 834 C CA . HIS B 1 17 ? 0.423 15.953 -4.441 1 96.44 17 HIS B CA 1
ATOM 835 C C . HIS B 1 17 ? 1.163 16.547 -3.244 1 96.44 17 HIS B C 1
ATOM 837 O O . HIS B 1 17 ? 1.154 17.75 -3.041 1 96.44 17 HIS B O 1
ATOM 843 N N . ALA B 1 18 ? 1.84 15.703 -2.467 1 97.31 18 ALA B N 1
ATOM 844 C CA . ALA B 1 18 ? 2.619 16.141 -1.312 1 97.31 18 ALA B CA 1
ATOM 845 C C . ALA B 1 18 ? 4.043 16.516 -1.72 1 97.31 18 ALA B C 1
ATOM 847 O O . ALA B 1 18 ? 4.703 15.766 -2.447 1 97.31 18 ALA B O 1
ATOM 848 N N . PHE B 1 19 ? 4.527 17.625 -1.209 1 92.94 19 PHE B N 1
ATOM 849 C CA . PHE B 1 19 ? 5.887 18.062 -1.484 1 92.94 19 PHE B CA 1
ATOM 850 C C . PHE B 1 19 ? 6.895 17.266 -0.664 1 92.94 19 PHE B C 1
ATOM 852 O O . PHE B 1 19 ? 7.988 16.953 -1.14 1 92.94 19 PHE B O 1
ATOM 859 N N . GLU B 1 20 ? 6.496 17 0.539 1 94.5 20 GLU B N 1
ATOM 860 C CA . GLU B 1 20 ? 7.227 16.094 1.406 1 94.5 20 GLU B CA 1
ATOM 861 C C . GLU B 1 20 ? 6.488 14.758 1.551 1 94.5 20 GLU B C 1
ATOM 863 O O . GLU B 1 20 ? 5.266 14.711 1.404 1 94.5 20 GLU B O 1
ATOM 868 N N . PHE B 1 21 ? 7.258 13.773 1.798 1 95.12 21 PHE B N 1
ATOM 869 C CA . PHE B 1 21 ? 6.648 12.445 1.867 1 95.12 21 PHE B CA 1
ATOM 870 C C . PHE B 1 21 ? 5.906 12.258 3.186 1 95.12 21 PHE B C 1
ATOM 872 O O . PHE B 1 21 ? 6.242 11.367 3.971 1 95.12 21 PHE B O 1
ATOM 879 N N . CYS B 1 22 ? 5.07 13.047 3.475 1 97.25 22 CYS B N 1
ATOM 880 C CA . CYS B 1 22 ? 4.184 13.039 4.633 1 97.25 22 CYS B CA 1
ATOM 881 C C . CYS B 1 22 ? 2.885 13.773 4.328 1 97.25 22 CYS B C 1
ATOM 883 O O . CYS B 1 22 ? 2.748 14.391 3.27 1 97.25 22 CYS B O 1
ATOM 885 N N . CYS B 1 23 ? 1.896 13.68 5.238 1 97.94 23 CYS B N 1
ATOM 886 C CA . CYS B 1 23 ? 0.62 14.359 5.055 1 97.94 23 CYS B CA 1
ATOM 887 C C . CYS B 1 23 ? 0.814 15.875 4.992 1 97.94 23 CYS B C 1
ATOM 889 O O . CYS B 1 23 ? 1.38 16.469 5.91 1 97.94 23 CYS B O 1
ATOM 891 N N . PRO B 1 24 ? 0.312 16.5 3.994 1 97.62 24 PRO B N 1
ATOM 892 C CA . PRO B 1 24 ? 0.513 17.953 3.857 1 97.62 24 PRO B CA 1
ATOM 893 C C . PRO B 1 24 ? -0.324 18.75 4.848 1 97.62 24 PRO B C 1
ATOM 895 O O . PRO B 1 24 ? -0.057 19.938 5.062 1 97.62 24 PRO B O 1
ATOM 898 N N . GLN B 1 25 ? -1.278 18.125 5.34 1 97.12 25 GLN B N 1
ATOM 899 C CA . GLN B 1 25 ? -2.176 18.844 6.242 1 97.12 25 GLN B CA 1
ATOM 900 C C . GLN B 1 25 ? -1.684 18.75 7.684 1 97.12 25 GLN B C 1
ATOM 902 O O . GLN B 1 25 ? -1.681 19.75 8.406 1 97.12 25 GLN B O 1
ATOM 907 N N . CYS B 1 26 ? -1.271 17.672 8.18 1 98.19 26 CYS B N 1
ATOM 908 C CA . CYS B 1 26 ? -0.915 17.531 9.586 1 98.19 26 CYS B CA 1
ATOM 909 C C . CYS B 1 26 ? 0.513 17.016 9.742 1 98.19 26 CYS B C 1
ATOM 911 O O . CYS B 1 26 ? 0.963 16.75 10.859 1 98.19 26 CYS B O 1
ATOM 913 N N . SER B 1 27 ? 1.179 16.625 8.719 1 97.38 27 SER B N 1
ATOM 914 C CA . SER B 1 27 ? 2.572 16.203 8.68 1 97.38 27 SER B CA 1
ATOM 915 C C . SER B 1 27 ? 2.732 14.781 9.211 1 97.38 27 SER B C 1
ATOM 917 O O . SER B 1 27 ? 3.85 14.336 9.484 1 97.38 27 SER B O 1
ATOM 919 N N . ALA B 1 28 ? 1.632 14.062 9.359 1 96.88 28 ALA B N 1
ATOM 920 C CA . ALA B 1 28 ? 1.724 12.664 9.781 1 96.88 28 ALA B CA 1
ATOM 921 C C . ALA B 1 28 ? 2.504 11.836 8.766 1 96.88 28 ALA B C 1
ATOM 923 O O . ALA B 1 28 ? 2.404 12.062 7.559 1 96.88 28 ALA B O 1
ATOM 924 N N . SER B 1 29 ? 3.217 10.797 9.305 1 94.94 29 SER B N 1
ATOM 925 C CA . SER B 1 29 ? 4.004 9.906 8.461 1 94.94 29 SER B CA 1
ATOM 926 C C . SER B 1 29 ? 3.111 9.078 7.543 1 94.94 29 SER B C 1
ATOM 928 O O . SER B 1 29 ? 1.971 8.766 7.895 1 94.94 29 SER B O 1
ATOM 930 N N . SER B 1 30 ? 3.723 8.68 6.418 1 95.38 30 SER B N 1
ATOM 931 C CA . SER B 1 30 ? 3.02 7.777 5.516 1 95.38 30 SER B CA 1
ATOM 932 C C . SER B 1 30 ? 2.664 6.465 6.207 1 95.38 30 SER B C 1
ATOM 934 O O . SER B 1 30 ? 1.675 5.82 5.855 1 95.38 30 SER B O 1
ATOM 936 N N . LEU B 1 31 ? 3.447 6.113 7.184 1 90.69 31 LEU B N 1
ATOM 937 C CA . LEU B 1 31 ? 3.252 4.855 7.895 1 90.69 31 LEU B CA 1
ATOM 938 C C . LEU B 1 31 ? 1.999 4.91 8.766 1 90.69 31 LEU B C 1
ATOM 940 O O . LEU B 1 31 ? 1.49 3.875 9.195 1 90.69 31 LEU B O 1
ATOM 944 N N . GLU B 1 32 ? 1.489 6.082 8.984 1 93.12 32 GLU B N 1
ATOM 945 C CA . GLU B 1 32 ? 0.324 6.266 9.844 1 93.12 32 GLU B CA 1
ATOM 946 C C . GLU B 1 32 ? -0.957 6.375 9.023 1 93.12 32 GLU B C 1
ATOM 948 O O . GLU B 1 32 ? -2.055 6.449 9.578 1 93.12 32 GLU B O 1
ATOM 953 N N . ALA B 1 33 ? -0.814 6.406 7.824 1 94.94 33 ALA B N 1
ATOM 954 C CA . ALA B 1 33 ? -1.995 6.562 6.977 1 94.94 33 ALA B CA 1
ATOM 955 C C . ALA B 1 33 ? -2.984 5.422 7.203 1 94.94 33 ALA B C 1
ATOM 957 O O . ALA B 1 33 ? -2.584 4.262 7.344 1 94.94 33 ALA B O 1
ATOM 958 N N . GLN B 1 34 ? -4.246 5.781 7.148 1 93.06 34 GLN B N 1
ATOM 959 C CA . GLN B 1 34 ? -5.305 4.801 7.375 1 93.06 34 GLN B CA 1
ATOM 960 C C . GLN B 1 34 ? -5.461 3.875 6.172 1 93.06 34 GLN B C 1
ATOM 962 O O . GLN B 1 34 ? -5.73 2.682 6.332 1 93.06 34 GLN B O 1
ATOM 967 N N . GLN B 1 35 ? -5.301 4.422 5.008 1 93.88 35 GLN B N 1
ATOM 968 C CA . GLN B 1 35 ? -5.355 3.641 3.779 1 93.88 35 GLN B CA 1
ATOM 969 C C . GLN B 1 35 ? -4.219 4.023 2.836 1 93.88 35 GLN B C 1
ATOM 971 O O . GLN B 1 35 ? -3.795 5.18 2.801 1 93.88 35 GLN B O 1
ATOM 976 N N . VAL B 1 36 ? -3.783 2.99 2.186 1 95.12 36 VAL B N 1
ATOM 977 C CA . VAL B 1 36 ? -2.74 3.182 1.182 1 95.12 36 VAL B CA 1
ATOM 978 C C . VAL B 1 36 ? -3.125 2.453 -0.105 1 95.12 36 VAL B C 1
ATOM 980 O O . VAL B 1 36 ? -3.6 1.316 -0.064 1 95.12 36 VAL B O 1
ATOM 983 N N . TRP B 1 37 ? -2.955 3.143 -1.224 1 94.19 37 TRP B N 1
ATOM 984 C CA . TRP B 1 37 ? -3.146 2.527 -2.533 1 94.19 37 TRP B CA 1
ATOM 985 C C . TRP B 1 37 ? -1.961 2.814 -3.449 1 94.19 37 TRP B C 1
ATOM 987 O O . TRP B 1 37 ? -1.564 3.971 -3.617 1 94.19 37 TRP B O 1
ATOM 997 N N . ILE B 1 38 ? -1.418 1.749 -3.955 1 93.25 38 ILE B N 1
ATOM 998 C CA . ILE B 1 38 ? -0.277 1.844 -4.859 1 93.25 38 ILE B CA 1
ATOM 999 C C . ILE B 1 38 ? -0.621 1.189 -6.195 1 93.25 38 ILE B C 1
ATOM 1001 O O . ILE B 1 38 ? -1.085 0.047 -6.234 1 93.25 38 ILE B O 1
ATOM 1005 N N . ASN B 1 39 ? -0.405 1.895 -7.289 1 89.31 39 ASN B N 1
ATOM 1006 C CA . ASN B 1 39 ? -0.601 1.378 -8.641 1 89.31 39 ASN B CA 1
ATOM 1007 C C . ASN B 1 39 ? 0.705 1.364 -9.43 1 89.31 39 ASN B C 1
ATOM 1009 O O . ASN B 1 39 ? 1.146 2.402 -9.93 1 89.31 39 ASN B O 1
ATOM 1013 N N . ARG B 1 40 ? 1.188 0.224 -9.656 1 89.62 40 ARG B N 1
ATOM 1014 C CA . ARG B 1 40 ? 2.49 0.099 -10.305 1 89.62 40 ARG B CA 1
ATOM 1015 C C . ARG B 1 40 ? 2.338 -0.174 -11.797 1 89.62 40 ARG B C 1
ATOM 1017 O O . ARG B 1 40 ? 3.332 -0.292 -12.516 1 89.62 40 ARG B O 1
ATOM 1024 N N . ARG B 1 41 ? 1.18 -0.279 -12.336 1 80.25 41 ARG B N 1
ATOM 1025 C CA . ARG B 1 41 ? 0.925 -0.593 -13.742 1 80.25 41 ARG B CA 1
ATOM 1026 C C . ARG B 1 41 ? 1.257 0.595 -14.641 1 80.25 41 ARG B C 1
ATOM 1028 O O . ARG B 1 41 ? 1.421 0.439 -15.852 1 80.25 41 ARG B O 1
ATOM 1035 N N . SER B 1 42 ? 1.396 1.718 -14.156 1 71 42 SER B N 1
ATOM 1036 C CA . SER B 1 42 ? 1.688 2.873 -15 1 71 42 SER B CA 1
ATOM 1037 C C . SER B 1 42 ? 2.92 3.621 -14.5 1 71 42 SER B C 1
ATOM 1039 O O . SER B 1 42 ? 2.816 4.758 -14.031 1 71 42 SER B O 1
ATOM 1041 N N . PRO B 1 43 ? 3.982 2.945 -14.656 1 69.44 43 PRO B N 1
ATOM 1042 C CA . PRO B 1 43 ? 5.184 3.633 -14.18 1 69.44 43 PRO B CA 1
ATOM 1043 C C . PRO B 1 43 ? 5.617 4.77 -15.102 1 69.44 43 PRO B C 1
ATOM 1045 O O . PRO B 1 43 ? 5.336 4.738 -16.312 1 69.44 43 PRO B O 1
ATOM 1048 N N . VAL B 1 44 ? 5.891 5.848 -14.531 1 72.62 44 VAL B N 1
ATOM 1049 C CA . VAL B 1 44 ? 6.535 6.934 -15.25 1 72.62 44 VAL B CA 1
ATOM 1050 C C . VAL B 1 44 ? 8.055 6.781 -15.164 1 72.62 44 VAL B C 1
ATOM 1052 O O . VAL B 1 44 ? 8.578 6.336 -14.141 1 72.62 44 VAL B O 1
ATOM 1055 N N . TYR B 1 45 ? 8.586 6.664 -16.312 1 69.56 45 TYR B N 1
ATOM 1056 C CA . TYR B 1 45 ? 10.039 6.531 -16.375 1 69.56 45 TYR B CA 1
ATOM 1057 C C . TYR B 1 45 ? 10.719 7.867 -16.094 1 69.56 45 TYR B C 1
ATOM 1059 O O . TYR B 1 45 ? 10.344 8.891 -16.672 1 69.56 45 TYR B O 1
ATOM 1067 N N . GLY B 1 46 ? 11.352 7.863 -14.852 1 63 46 GLY B N 1
ATOM 1068 C CA . GLY B 1 46 ? 12.141 9.055 -14.586 1 63 46 GLY B CA 1
ATOM 1069 C C . GLY B 1 46 ? 13.398 9.133 -15.43 1 63 46 GLY B C 1
ATOM 1070 O O . GLY B 1 46 ? 13.594 8.32 -16.344 1 63 46 GLY B O 1
ATOM 1071 N N . ASP B 1 47 ? 14.055 10.305 -15.242 1 61.91 47 ASP B N 1
ATOM 1072 C CA . ASP B 1 47 ? 15.25 10.648 -16 1 61.91 47 ASP B CA 1
ATOM 1073 C C . ASP B 1 47 ? 16.25 9.5 -16.016 1 61.91 47 ASP B C 1
ATOM 1075 O O . ASP B 1 47 ? 16.922 9.258 -17.016 1 61.91 47 ASP B O 1
ATOM 1079 N N . ASN B 1 48 ? 16.359 8.844 -14.867 1 60.19 48 ASN B N 1
ATOM 1080 C CA . ASN B 1 48 ? 17.391 7.812 -14.805 1 60.19 48 ASN B CA 1
ATOM 1081 C C . ASN B 1 48 ? 16.812 6.422 -15.023 1 60.19 48 ASN B C 1
ATOM 1083 O O . ASN B 1 48 ? 17.328 5.434 -14.5 1 60.19 48 ASN B O 1
ATOM 1087 N N . ASN B 1 49 ? 15.805 6.34 -15.742 1 60.41 49 ASN B N 1
ATOM 1088 C CA . ASN B 1 49 ? 15.211 5.066 -16.156 1 60.41 49 ASN B CA 1
ATOM 1089 C C . ASN B 1 49 ? 14.625 4.316 -14.953 1 60.41 49 ASN B C 1
ATOM 1091 O O . ASN B 1 49 ? 14.57 3.084 -14.961 1 60.41 49 ASN B O 1
ATOM 1095 N N . ARG B 1 50 ? 14.609 5.09 -13.914 1 71.94 50 ARG B N 1
ATOM 1096 C CA . ARG B 1 50 ? 13.977 4.41 -12.789 1 71.94 50 ARG B CA 1
ATOM 1097 C C . ARG B 1 50 ? 12.469 4.582 -12.82 1 71.94 50 ARG B C 1
ATOM 1099 O O . ARG B 1 50 ? 11.969 5.668 -13.102 1 71.94 50 ARG B O 1
ATOM 1106 N N . ARG B 1 51 ? 11.828 3.457 -12.758 1 83.31 51 ARG B N 1
ATOM 1107 C CA . ARG B 1 51 ? 10.367 3.436 -12.781 1 83.31 51 ARG B CA 1
ATOM 1108 C C . ARG B 1 51 ? 9.797 4.039 -11.5 1 83.31 51 ARG B C 1
ATOM 1110 O O . ARG B 1 51 ? 10.32 3.809 -10.406 1 83.31 51 ARG B O 1
ATOM 1117 N N . LYS B 1 52 ? 9.023 5.07 -11.68 1 87.69 52 LYS B N 1
ATOM 1118 C CA . LYS B 1 52 ? 8.328 5.613 -10.523 1 87.69 52 LYS B CA 1
ATOM 1119 C C . LYS B 1 52 ? 6.812 5.527 -10.695 1 87.69 52 LYS B C 1
ATOM 1121 O O . LYS B 1 52 ? 6.312 5.496 -11.82 1 87.69 52 LYS B O 1
ATOM 1126 N N . TRP B 1 53 ? 6.168 5.297 -9.562 1 91.25 53 TRP B N 1
ATOM 1127 C CA . TRP B 1 53 ? 4.711 5.215 -9.547 1 91.25 53 TRP B CA 1
ATOM 1128 C C . TRP B 1 53 ? 4.129 6.109 -8.461 1 91.25 53 TRP B C 1
ATOM 1130 O O . TRP B 1 53 ? 4.855 6.586 -7.582 1 91.25 53 TRP B O 1
ATOM 1140 N N . GLN B 1 54 ? 2.859 6.441 -8.648 1 91 54 GLN B N 1
ATOM 1141 C CA . GLN B 1 54 ? 2.172 7.215 -7.617 1 91 54 GLN B CA 1
ATOM 1142 C C . GLN B 1 54 ? 1.726 6.324 -6.461 1 91 54 GLN B C 1
ATOM 1144 O O . GLN B 1 54 ? 1.187 5.238 -6.684 1 91 54 GLN B O 1
ATOM 1149 N N . GLU B 1 55 ? 2.027 6.777 -5.32 1 94.69 55 GLU B N 1
ATOM 1150 C CA . GLU B 1 55 ? 1.52 6.164 -4.098 1 94.69 55 GLU B CA 1
ATOM 1151 C C . GLU B 1 55 ? 0.519 7.078 -3.395 1 94.69 55 GLU B C 1
ATOM 1153 O O . GLU B 1 55 ? 0.826 8.234 -3.104 1 94.69 55 GLU B O 1
ATOM 1158 N N . P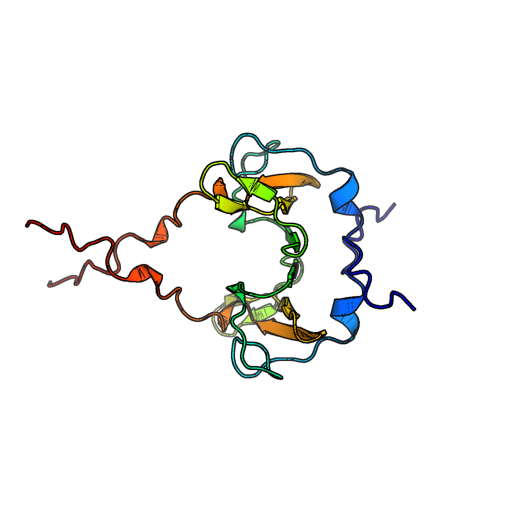HE B 1 56 ? -0.642 6.504 -3.066 1 95.81 56 PHE B N 1
ATOM 1159 C CA . PHE B 1 56 ? -1.71 7.301 -2.473 1 95.81 56 PHE B CA 1
ATOM 1160 C C . PHE B 1 56 ? -1.894 6.945 -1.002 1 95.81 56 PHE B C 1
ATOM 1162 O O . PHE B 1 56 ? -1.874 5.77 -0.634 1 95.81 56 PHE B O 1
ATOM 1169 N N . TYR B 1 57 ? -2.127 7.977 -0.234 1 96.19 57 TYR B N 1
ATOM 1170 C CA . TYR B 1 57 ? -2.293 7.836 1.209 1 96.19 57 TYR B CA 1
ATOM 1171 C C . TYR B 1 57 ? -3.5 8.625 1.699 1 96.19 57 TYR B C 1
ATOM 1173 O O . TYR B 1 57 ? -3.693 9.781 1.309 1 96.19 57 TYR B O 1
ATOM 1181 N N . HIS B 1 58 ? -4.305 7.957 2.512 1 96.19 58 HIS B N 1
ATOM 1182 C CA . HIS B 1 58 ? -5.387 8.625 3.227 1 96.19 58 HIS B CA 1
ATOM 1183 C C . HIS B 1 58 ? -5.066 8.758 4.711 1 96.19 58 HIS B C 1
ATOM 1185 O O . HIS B 1 58 ? -5.051 7.762 5.438 1 96.19 58 HIS B O 1
ATOM 1191 N N . CYS B 1 59 ? -4.934 9.945 5.059 1 96.06 59 CYS B N 1
ATOM 1192 C CA . CYS B 1 59 ? -4.5 10.242 6.422 1 96.06 59 CYS B CA 1
ATOM 1193 C C . CYS B 1 59 ? -5.68 10.211 7.387 1 96.06 59 CYS B C 1
ATOM 1195 O O . CYS B 1 59 ? -6.824 10.43 6.984 1 96.06 59 CYS B O 1
ATOM 1197 N N . GLN B 1 60 ? -5.375 9.938 8.664 1 93.75 60 GLN B N 1
ATOM 1198 C CA . GLN B 1 60 ? -6.391 9.93 9.719 1 93.75 60 GLN B CA 1
ATOM 1199 C C . GLN B 1 60 ? -7.031 11.305 9.875 1 93.75 60 GLN B C 1
ATOM 1201 O O . GLN B 1 60 ? -8.148 11.414 10.391 1 93.75 60 GLN B O 1
ATOM 1206 N N . CYS B 1 61 ? -6.355 12.359 9.43 1 96.06 61 CYS B N 1
ATOM 1207 C CA . CYS B 1 61 ? -6.898 13.71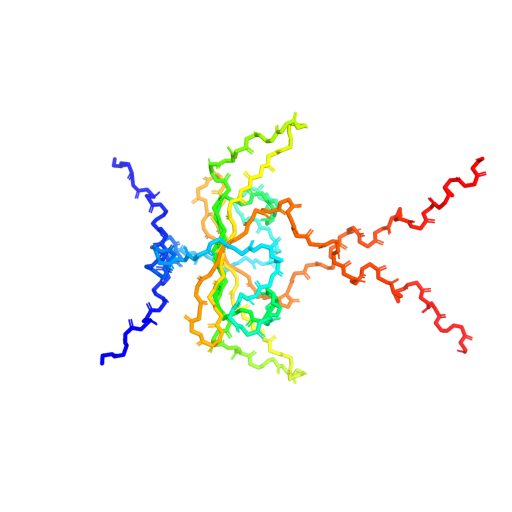1 9.57 1 96.06 61 CYS B CA 1
ATOM 1208 C C . CYS B 1 61 ? -7.918 14.008 8.484 1 96.06 61 CYS B C 1
ATOM 1210 O O . CYS B 1 61 ? -8.57 15.055 8.508 1 96.06 61 CYS B O 1
ATOM 1212 N N . GLY B 1 62 ? -7.98 13.023 7.562 1 93.69 62 GLY B N 1
ATOM 1213 C CA . GLY B 1 62 ? -8.961 13.188 6.5 1 93.69 62 GLY B CA 1
ATOM 1214 C C . GLY B 1 62 ? -8.336 13.578 5.168 1 93.69 62 GLY B C 1
ATOM 1215 O O . GLY B 1 62 ? -8.984 13.477 4.125 1 93.69 62 GLY B O 1
ATOM 1216 N N . CYS B 1 63 ? -7.133 13.93 5.191 1 96.06 63 CYS B N 1
ATOM 1217 C CA . CYS B 1 63 ? -6.438 14.383 3.99 1 96.06 63 CYS B CA 1
ATOM 1218 C C . CYS B 1 63 ? -6.035 13.203 3.115 1 96.06 63 CYS B C 1
ATOM 1220 O O . CYS B 1 63 ? -5.469 12.227 3.607 1 96.06 63 CYS B O 1
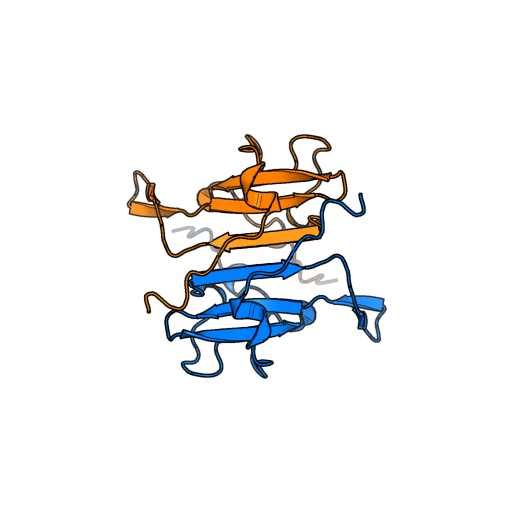ATOM 1222 N N . ALA B 1 64 ? -6.32 13.281 1.882 1 96.94 64 ALA B N 1
ATOM 1223 C CA . ALA B 1 64 ? -5.812 12.344 0.881 1 96.94 64 ALA B CA 1
ATOM 1224 C C . ALA B 1 64 ? -4.68 12.969 0.071 1 96.94 64 ALA B C 1
ATOM 1226 O O . ALA B 1 64 ? -4.812 14.078 -0.444 1 96.94 64 ALA B O 1
ATOM 1227 N N . TRP B 1 65 ? -3.535 12.203 0.004 1 97.5 65 TRP B N 1
ATOM 1228 C CA . TRP B 1 65 ? -2.395 12.773 -0.707 1 97.5 65 TRP B CA 1
ATOM 1229 C C . TRP B 1 65 ? -1.607 11.688 -1.433 1 97.5 65 TRP B C 1
ATOM 1231 O O . TRP B 1 65 ? -1.801 10.5 -1.178 1 97.5 65 TRP B O 1
ATOM 1241 N N . TRP B 1 66 ? -0.827 12.117 -2.412 1 96.12 66 TRP B N 1
ATOM 1242 C CA . TRP B 1 66 ? 0.02 11.18 -3.135 1 96.12 66 TRP B CA 1
ATOM 1243 C C . TRP B 1 66 ? 1.417 11.75 -3.346 1 96.12 66 TRP B C 1
ATOM 1245 O O . TRP B 1 66 ? 1.619 12.961 -3.24 1 96.12 66 TRP B O 1
ATOM 1255 N N . ALA B 1 67 ? 2.381 10.836 -3.4 1 95.5 67 ALA B N 1
ATOM 1256 C CA . ALA B 1 67 ? 3.764 11.164 -3.74 1 95.5 67 ALA B CA 1
ATOM 1257 C C . ALA B 1 67 ? 4.355 10.125 -4.688 1 95.5 67 ALA B C 1
ATOM 1259 O O . ALA B 1 67 ? 3.779 9.047 -4.875 1 95.5 67 ALA B O 1
ATOM 1260 N N . TRP B 1 68 ? 5.418 10.57 -5.289 1 92.56 68 TRP B N 1
ATOM 1261 C CA . TRP B 1 68 ? 6.133 9.617 -6.137 1 92.56 68 TRP B CA 1
ATOM 1262 C C . TRP B 1 68 ? 6.883 8.594 -5.297 1 92.56 68 TRP B C 1
ATOM 1264 O O . TRP B 1 68 ? 7.488 8.938 -4.277 1 92.56 68 TRP B O 1
ATOM 1274 N N . SER B 1 69 ? 6.852 7.281 -5.711 1 90.69 69 SER B N 1
ATOM 1275 C CA . SER B 1 69 ? 7.586 6.223 -5.023 1 90.69 69 SER B CA 1
ATOM 1276 C C . SER B 1 69 ? 9.055 6.586 -4.855 1 90.69 69 SER B C 1
ATOM 1278 O O . SER B 1 69 ? 9.695 6.184 -3.881 1 90.69 69 SER B O 1
ATOM 1280 N N . SER B 1 70 ? 9.656 7.352 -5.715 1 88.19 70 SER B N 1
ATOM 1281 C CA . SER B 1 70 ? 11.055 7.75 -5.699 1 88.19 70 SER B CA 1
ATOM 1282 C C . SER B 1 70 ? 11.328 8.766 -4.594 1 88.19 70 SER B C 1
ATOM 1284 O O . SER B 1 70 ? 12.484 9 -4.23 1 88.19 70 SER B O 1
ATOM 1286 N N . ASP B 1 71 ? 10.32 9.383 -4.094 1 88.44 71 ASP B N 1
ATOM 1287 C CA . ASP B 1 71 ? 10.477 10.438 -3.096 1 88.44 71 ASP B CA 1
ATOM 1288 C C . ASP B 1 71 ? 10.438 9.867 -1.681 1 88.44 71 ASP B C 1
ATOM 1290 O O . ASP B 1 71 ? 10.641 10.586 -0.705 1 88.44 71 ASP B O 1
ATOM 1294 N N . ARG B 1 72 ? 10.117 8.531 -1.604 1 87.06 72 ARG B N 1
ATOM 1295 C CA . ARG B 1 72 ? 10.094 7.906 -0.284 1 87.06 72 ARG B CA 1
ATOM 1296 C C . ARG B 1 72 ? 11.469 7.961 0.373 1 87.06 72 ARG B C 1
ATOM 1298 O O . ARG B 1 72 ? 12.469 7.543 -0.222 1 87.06 72 ARG B O 1
ATOM 1305 N N . PRO B 1 73 ? 11.531 8.625 1.545 1 83.81 73 PRO B N 1
ATOM 1306 C CA . PRO B 1 73 ? 12.828 8.633 2.23 1 83.81 73 PRO B CA 1
ATOM 1307 C C . PRO B 1 73 ? 13.312 7.234 2.59 1 83.81 73 PRO B C 1
ATOM 1309 O O . PRO B 1 73 ? 12.5 6.32 2.764 1 83.81 73 PRO B O 1
ATOM 1312 N N . PRO B 1 74 ? 14.656 7.016 2.49 1 71.25 74 PRO B N 1
ATOM 1313 C CA . PRO B 1 74 ? 15.18 5.711 2.889 1 71.25 74 PRO B CA 1
ATOM 1314 C C . PRO B 1 74 ? 14.742 5.301 4.293 1 71.25 74 PRO B C 1
ATOM 1316 O O . PRO B 1 74 ? 14.562 6.16 5.164 1 71.25 74 PRO B O 1
ATOM 1319 N N . SER B 1 75 ? 13.906 4.262 4.441 1 58.69 75 SER B N 1
ATOM 1320 C CA . SER B 1 75 ? 13.43 3.811 5.746 1 58.69 75 SER B CA 1
ATOM 1321 C C . SER B 1 75 ? 14.492 4.035 6.824 1 58.69 75 SER B C 1
ATOM 1323 O O . SER B 1 75 ? 15.672 3.738 6.613 1 58.69 75 SER B O 1
ATOM 1325 N N . PRO B 1 76 ? 14.203 4.91 7.805 1 46 76 PRO B N 1
ATOM 1326 C CA . PRO B 1 76 ? 15.172 5.039 8.891 1 46 76 PRO B CA 1
ATOM 1327 C C . PRO B 1 76 ? 15.617 3.686 9.445 1 46 76 PRO B C 1
ATOM 1329 O O . PRO B 1 76 ? 16.594 3.613 10.195 1 46 76 PRO B O 1
ATOM 1332 N N . PHE B 1 77 ? 14.766 2.803 9.438 1 41.81 77 PHE B N 1
ATOM 1333 C CA . PHE B 1 77 ? 15.164 1.555 10.07 1 41.81 77 PHE B CA 1
ATOM 1334 C C . PHE B 1 77 ? 16.375 0.955 9.375 1 41.81 77 PHE B C 1
ATOM 1336 O O . PHE B 1 77 ? 16.797 -0.156 9.703 1 41.81 77 PHE B O 1
ATOM 1343 N N . LYS B 1 78 ? 16.906 1.526 8.375 1 40.22 78 LYS B N 1
ATOM 1344 C CA . LYS B 1 78 ? 18.297 1.109 8.195 1 40.22 78 LYS B CA 1
ATOM 1345 C C . LYS B 1 78 ? 19.109 1.309 9.477 1 40.22 78 LYS B C 1
ATOM 1347 O O . LYS B 1 78 ? 20.328 1.174 9.469 1 40.22 78 LYS B O 1
ATOM 1352 N N . ALA B 1 79 ? 18.703 2.031 10.516 1 34.47 79 ALA B N 1
ATOM 1353 C CA . ALA B 1 79 ? 19.656 2.236 11.609 1 34.47 79 ALA B CA 1
ATOM 1354 C C . ALA B 1 79 ? 20.172 0.904 12.133 1 34.47 79 ALA B C 1
ATOM 1356 O O . ALA B 1 79 ? 20.516 0.012 11.352 1 34.47 79 ALA B O 1
ATOM 1357 N N . ASN B 1 80 ? 20.078 0.658 13.633 1 32.16 80 ASN B N 1
ATOM 1358 C CA . ASN B 1 80 ? 20.969 -0.009 14.578 1 32.16 80 ASN B CA 1
ATOM 1359 C C . ASN B 1 80 ? 20.797 -1.525 14.531 1 32.16 80 ASN B C 1
ATOM 1361 O O . ASN B 1 80 ? 20.219 -2.121 15.445 1 32.16 80 ASN B O 1
ATOM 1365 N N . ILE B 1 81 ? 20.203 -2.123 13.656 1 32.56 81 ILE B N 1
ATOM 1366 C CA . ILE B 1 81 ? 20.391 -3.516 14.047 1 32.56 81 ILE B CA 1
ATOM 1367 C C . ILE B 1 81 ? 21.891 -3.828 14.117 1 32.56 81 ILE B C 1
ATOM 1369 O O . ILE B 1 81 ? 22.281 -4.953 14.43 1 32.56 81 ILE B O 1
ATOM 1373 N N . ASP B 1 82 ? 22.672 -3.006 13.602 1 33.03 82 ASP B N 1
ATOM 1374 C CA . ASP B 1 82 ? 24.062 -3.398 13.812 1 33.03 82 ASP B CA 1
ATOM 1375 C C . ASP B 1 82 ? 24.469 -3.211 15.273 1 33.03 82 ASP B C 1
ATOM 1377 O O . ASP B 1 82 ? 25.641 -3.301 15.609 1 33.03 82 ASP B O 1
ATOM 1381 N N . SER B 1 83 ? 23.766 -2.479 16.125 1 32.47 83 SER B N 1
ATOM 1382 C CA . SER B 1 83 ? 24.562 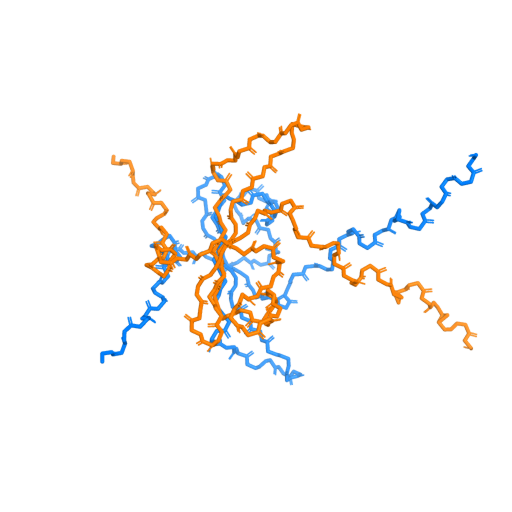-2.414 17.344 1 32.47 83 SER B CA 1
ATOM 1383 C C . SER B 1 83 ? 24.516 -3.729 18.109 1 32.47 83 SER B C 1
ATOM 1385 O O . SER B 1 83 ? 23.438 -4.133 18.578 1 32.47 83 SER B O 1
ATOM 1387 N N . PRO B 1 84 ? 25.25 -4.82 17.766 1 31.14 84 PRO B N 1
ATOM 1388 C CA . PRO B 1 84 ? 25.578 -5.797 18.812 1 31.14 84 PRO B CA 1
ATOM 1389 C C . PRO B 1 84 ? 25.828 -5.148 20.172 1 31.14 84 PRO B C 1
ATOM 1391 O O . PRO B 1 84 ? 26.547 -4.152 20.25 1 31.14 84 PRO B O 1
ATOM 1394 N N . THR B 1 85 ? 24.891 -4.73 20.922 1 25.95 85 THR B N 1
ATOM 1395 C CA . THR B 1 85 ? 25.344 -4.465 22.281 1 25.95 85 THR B CA 1
ATOM 1396 C C . THR B 1 85 ? 26.266 -5.582 22.781 1 25.95 85 THR B C 1
ATOM 1398 O O . THR B 1 85 ? 25.812 -6.715 22.969 1 25.95 85 THR B O 1
ATOM 1401 N N . ASP B 1 86 ? 27.5 -5.598 22.25 1 25.7 86 ASP B N 1
ATOM 1402 C CA . ASP B 1 86 ? 28.641 -6.152 22.984 1 25.7 86 ASP B CA 1
ATOM 1403 C C . ASP B 1 86 ? 28.688 -5.609 24.406 1 25.7 86 ASP B C 1
ATOM 1405 O O . ASP B 1 86 ? 29.641 -5.879 25.141 1 25.7 86 ASP B O 1
ATOM 1409 N N . SER B 1 87 ? 27.656 -5.238 25.141 1 25 87 SER B N 1
ATOM 1410 C CA . SER B 1 87 ? 28.094 -5.371 26.516 1 25 87 SER B CA 1
ATOM 1411 C C . SER B 1 87 ? 28.156 -6.832 26.953 1 25 87 SER B C 1
ATOM 1413 O O . SER B 1 87 ? 27.297 -7.629 26.562 1 25 87 SER B O 1
#

Foldseek 3Di:
DVPPPVDDDPLQVPAAEDPAQAFPPPRHHQVQFPDKDWDQPDFDQDPVRDTKTKIWGQHPVGHIYIYIPVRDPDPPVVDPPVPPPPD/DVPPPVDDDPLQVPAAEDPAQAFPPPRHHQVQFPDKDWDQPDFDQDPVRDTKTKIWGQHPVGHIYIYIPVRDPDPVVVPPVVPPPPD

Organism: NCBI:txid376219

Radius of gyration: 17.58 Å; Cα contacts (8 Å, |Δi|>4): 297; chains: 2; bounding box: 62×37×47 Å

Sequence (174 aa):
MDAFQLTPPNWTSDAVHAFEFCCPQCSASSLEAQQVWINRRSPVYGDNNRRKWQEFYHCQCGCAWWAWSSDRPPSPFKANIDSPTDSMDAFQLTPPNWTSDAVHAFEFCCPQCSASSLEAQQVWINRRSPVYGDNNRRKWQEFYHCQCGCAWWAWSSDRPPSPFKANIDSPTDS

Solvent-accessible surface area (backbone atoms only — not comparable to full-atom values): 10448 Å² total; per-residue (Å²): 119,93,65,82,64,77,47,74,39,70,62,63,78,72,37,42,80,34,93,52,79,30,40,82,84,81,58,45,52,65,89,63,27,30,30,36,42,35,46,50,78,64,53,44,70,43,96,80,70,43,74,29,26,57,34,36,35,31,35,82,89,66,52,33,30,28,38,52,57,78,60,56,70,77,66,69,79,63,58,68,80,70,61,70,75,77,117,120,91,67,80,65,77,48,75,39,71,61,63,78,72,36,41,80,35,93,51,79,32,40,83,84,78,58,46,52,66,88,62,27,30,30,37,42,36,46,50,79,63,54,44,70,42,96,80,70,43,74,29,26,56,34,36,35,31,35,83,89,68,52,33,29,29,38,52,55,78,60,56,70,77,65,69,79,61,56,72,76,70,60,70,74,77,117

Secondary structure (DSSP, 8-state):
------PPPGGGGGPEEPSSSB-TTT--BGGG-SEEEEE-SS-EE-TTS-EE-EEEEE-TTS-EEEEEGGG----GGGSTTS-----/------PPPGGGGGPEEPSSSB-TTT--BGGG-SEEEEE-SS-EE-TTS-EE-EEEEE-TTS-EEEEEGGGS---GGGSSSS-----